Protein AF-A0A7X2TU05-F1 (afdb_monomer)

Nearest PDB structures (foldseek):
  5wzn-assembly1_A  TM=7.732E-01  e=4.963E+00  Bifidobacterium bifidum
  4d4q-assembly1_A  TM=4.468E-01  e=2.073E+00  Saccharomyces cerevisiae
  4d4o-assembly1_A-2  TM=4.458E-01  e=2.499E+00  Saccharomyces cerevisiae
  4l1m-assembly3_C  TM=3.932E-01  e=2.499E+00  Homo sapiens
  4l1m-assembly1_A  TM=3.932E-01  e=2.499E+00  Homo sapiens

Radius of gyration: 13.22 Å; Cα contacts (8 Å, |Δi|>4): 93; chains: 1; bounding box: 32×32×28 Å

Mean predicted aligned error: 8.6 Å

pLDDT: mean 74.98, std 16.65, range [39.72, 92.12]

Secondary structure (DSSP, 8-state):
-EE--PPP---S-SGGGGGTT-EEEEETTTEEEEEEGGGTEEEEE--TTTTT-TT----HHHHHHHHHHHHHTT-

Foldseek 3Di:
DKDWDADPPDDDDDPCVQQVVKTWIADPQAWIWIDGVSVNDIDTDDDPPCPPDVNRHDDPVNVVVVVVVVVVVVD

Sequence (75 aa):
MWWVWDAPIGTTSGNWTAFTGSYTAVGTDGQYITVIPGFDLVVAHKNANIDRVPNRSVGMLAYQTILQMLIGSRR

Structure (mmCIF, N/CA/C/O backbone):
data_AF-A0A7X2TU05-F1
#
_entry.id   AF-A0A7X2TU05-F1
#
loop_
_atom_site.group_PDB
_atom_site.id
_atom_site.type_symbol
_atom_site.label_atom_id
_atom_site.label_alt_id
_atom_site.label_comp_id
_atom_site.label_asym_id
_atom_site.label_entity_id
_atom_site.label_seq_id
_atom_site.pdbx_PDB_ins_code
_atom_site.Cartn_x
_atom_site.Cartn_y
_atom_site.Cartn_z
_atom_site.occupancy
_atom_site.B_iso_or_equiv
_atom_site.auth_seq_id
_atom_site.auth_comp_id
_atom_site.auth_asym_id
_atom_site.auth_atom_id
_atom_site.pdbx_PDB_model_num
ATOM 1 N N . MET A 1 1 ? 11.860 -10.759 -1.006 1.00 49.00 1 MET A N 1
ATOM 2 C CA . MET A 1 1 ? 11.590 -10.662 0.451 1.00 49.00 1 MET A CA 1
ATOM 3 C C . MET A 1 1 ? 10.427 -9.705 0.671 1.00 49.00 1 MET A C 1
ATOM 5 O O . MET A 1 1 ? 10.209 -8.856 -0.185 1.00 49.00 1 MET A O 1
ATOM 9 N N . TRP A 1 2 ? 9.690 -9.850 1.772 1.00 52.06 2 TRP A N 1
ATOM 10 C CA . TRP A 1 2 ? 8.646 -8.909 2.192 1.00 52.06 2 TRP A CA 1
ATOM 11 C C . TRP A 1 2 ? 9.101 -8.242 3.485 1.00 52.06 2 TRP A C 1
ATOM 13 O O . TRP A 1 2 ? 9.457 -8.944 4.429 1.00 52.06 2 TRP A O 1
ATOM 23 N N . TRP A 1 3 ? 9.104 -6.914 3.522 1.00 55.12 3 TRP A N 1
ATOM 24 C CA . TRP A 1 3 ? 9.390 -6.143 4.730 1.00 55.12 3 TRP A CA 1
ATOM 25 C C . TRP A 1 3 ? 8.136 -5.377 5.137 1.00 55.12 3 TRP A C 1
ATOM 27 O O . TRP A 1 3 ? 7.543 -4.653 4.334 1.00 55.12 3 TRP A O 1
ATOM 37 N N . VAL A 1 4 ? 7.728 -5.565 6.390 1.00 53.22 4 VAL A N 1
ATOM 38 C CA . VAL A 1 4 ? 6.622 -4.832 7.006 1.00 53.22 4 VAL A CA 1
ATOM 39 C C . VAL A 1 4 ? 7.176 -3.518 7.539 1.00 53.22 4 VAL A C 1
ATOM 41 O O . VAL A 1 4 ? 8.118 -3.519 8.326 1.00 53.22 4 VAL A O 1
ATOM 44 N N . TRP A 1 5 ? 6.601 -2.412 7.078 1.00 53.59 5 TRP A N 1
ATOM 45 C CA . TRP A 1 5 ? 6.846 -1.076 7.605 1.00 53.59 5 TRP A CA 1
ATOM 46 C C . TRP A 1 5 ? 5.525 -0.515 8.130 1.00 53.59 5 TRP A C 1
ATOM 48 O O . TRP A 1 5 ? 4.508 -0.578 7.436 1.00 53.59 5 TRP A O 1
ATOM 58 N N . ASP A 1 6 ? 5.552 0.061 9.331 1.00 53.84 6 ASP A N 1
ATOM 59 C CA . ASP A 1 6 ? 4.503 0.975 9.777 1.00 53.84 6 ASP A CA 1
ATOM 60 C C . ASP A 1 6 ? 4.651 2.305 9.032 1.00 53.84 6 ASP A C 1
ATOM 62 O O . ASP A 1 6 ? 5.762 2.798 8.808 1.00 53.84 6 ASP A O 1
ATOM 66 N N . ALA A 1 7 ? 3.528 2.880 8.604 1.00 46.81 7 ALA A N 1
ATOM 67 C CA . ALA A 1 7 ? 3.539 4.164 7.918 1.00 46.81 7 ALA A CA 1
ATOM 68 C C . ALA A 1 7 ? 4.037 5.271 8.874 1.00 46.81 7 ALA A C 1
ATOM 70 O O . ALA A 1 7 ? 3.628 5.290 10.039 1.00 46.81 7 ALA A O 1
ATOM 71 N N . PRO A 1 8 ? 4.864 6.233 8.414 1.00 44.81 8 PRO A N 1
ATOM 72 C CA . PRO A 1 8 ? 5.135 7.432 9.196 1.00 44.81 8 PRO A CA 1
ATOM 73 C C . PRO A 1 8 ? 3.809 8.133 9.493 1.00 44.81 8 PRO A C 1
ATOM 75 O O . PRO A 1 8 ? 2.940 8.190 8.619 1.00 44.81 8 PRO A O 1
ATOM 78 N N . ILE A 1 9 ? 3.667 8.693 10.698 1.00 45.12 9 ILE A N 1
ATOM 79 C CA . ILE A 1 9 ? 2.547 9.572 11.060 1.00 45.12 9 ILE A CA 1
ATOM 80 C C . ILE A 1 9 ? 2.593 10.790 10.123 1.00 45.12 9 ILE A C 1
ATOM 82 O O . ILE A 1 9 ? 3.281 11.777 10.372 1.00 45.12 9 ILE A O 1
ATOM 86 N N . GLY A 1 10 ? 1.908 10.679 8.986 1.00 39.94 10 GLY A N 1
ATOM 87 C CA . GLY A 1 10 ? 1.712 11.748 8.022 1.00 39.94 10 GLY A CA 1
ATOM 88 C C . GLY A 1 10 ? 0.678 12.715 8.570 1.00 39.94 10 GLY A C 1
ATOM 89 O O . GLY A 1 10 ? -0.477 12.353 8.786 1.00 39.94 10 GLY A O 1
ATOM 90 N N . THR A 1 11 ? 1.122 13.939 8.826 1.00 39.72 11 THR A N 1
ATOM 91 C CA . THR A 1 11 ? 0.326 15.043 9.349 1.00 39.72 11 THR A CA 1
ATOM 92 C C . THR A 1 11 ? -0.942 15.278 8.533 1.00 39.72 11 THR A C 1
ATOM 94 O O . THR A 1 11 ? -0.918 15.408 7.310 1.00 39.72 11 THR A O 1
ATOM 97 N N . THR A 1 12 ? -2.038 15.386 9.273 1.00 45.22 12 THR A N 1
ATOM 98 C CA . THR A 1 12 ? -3.365 15.888 8.918 1.00 45.22 12 THR A CA 1
ATOM 99 C C . THR A 1 12 ? -3.353 17.042 7.905 1.00 45.22 12 THR A C 1
ATOM 101 O O . THR A 1 12 ? -3.075 18.176 8.288 1.00 45.22 12 THR A O 1
ATOM 104 N N . SER A 1 13 ? -3.700 16.780 6.639 1.00 44.09 13 SER A N 1
ATOM 105 C CA . SER A 1 13 ? -4.285 17.762 5.702 1.00 44.09 13 SER A CA 1
ATOM 106 C C . SER A 1 13 ? -4.606 17.101 4.348 1.00 44.09 13 SER A C 1
ATOM 108 O O . SER A 1 13 ? -3.708 16.667 3.629 1.00 44.09 13 SER A O 1
ATOM 110 N N . GLY A 1 14 ? -5.894 17.006 4.002 1.00 46.50 14 GLY A N 1
ATOM 111 C CA . GLY A 1 14 ? -6.424 16.378 2.777 1.00 46.50 14 GLY A CA 1
ATOM 112 C C . GLY A 1 14 ? -7.192 15.079 3.055 1.00 46.50 14 GLY A C 1
ATOM 113 O O . GLY A 1 14 ? -7.091 14.549 4.155 1.00 46.50 14 GLY A O 1
ATOM 114 N N . ASN A 1 15 ? -7.942 14.561 2.067 1.00 46.69 15 ASN A N 1
ATOM 115 C CA . ASN A 1 15 ? -8.800 13.344 2.086 1.00 46.69 15 ASN A CA 1
ATOM 116 C C . ASN A 1 15 ? -8.129 12.021 2.562 1.00 46.69 15 ASN A C 1
ATOM 118 O O . ASN A 1 15 ? -8.672 10.932 2.395 1.00 46.69 15 ASN A O 1
ATOM 122 N N . TRP A 1 16 ? -6.952 12.102 3.172 1.00 53.12 16 TRP A N 1
ATOM 123 C CA . TRP A 1 16 ? -6.171 11.052 3.813 1.00 53.12 16 TRP A CA 1
ATOM 124 C C . TRP A 1 16 ? -6.801 10.473 5.087 1.00 53.12 16 TRP A C 1
ATOM 126 O O . TRP A 1 16 ? -6.305 9.466 5.582 1.00 53.12 16 TRP A O 1
ATOM 136 N N . THR A 1 17 ? -7.908 11.032 5.591 1.00 59.84 17 THR A N 1
ATOM 137 C CA . THR A 1 17 ? -8.714 10.404 6.659 1.00 59.84 17 THR A CA 1
ATOM 138 C C . THR A 1 17 ? -9.177 8.994 6.281 1.00 59.84 17 THR A C 1
ATOM 140 O O . THR A 1 17 ? -9.279 8.125 7.139 1.00 59.84 17 THR A O 1
ATOM 143 N N . ALA A 1 18 ? -9.374 8.735 4.984 1.00 67.44 18 ALA A N 1
ATOM 144 C CA . ALA A 1 18 ? -9.667 7.413 4.429 1.00 67.44 18 ALA A CA 1
ATOM 145 C C . ALA A 1 18 ? -8.573 6.362 4.714 1.00 67.44 18 ALA A C 1
ATOM 147 O O . ALA A 1 18 ? -8.856 5.168 4.770 1.00 67.44 18 ALA A O 1
ATOM 148 N N . PHE A 1 19 ? -7.325 6.793 4.900 1.00 75.38 19 PHE A N 1
ATOM 149 C CA . PHE A 1 19 ? -6.183 5.909 5.126 1.00 75.38 19 PHE A CA 1
ATOM 150 C C . PHE A 1 19 ? -5.671 5.962 6.572 1.00 75.38 19 PHE A C 1
ATOM 152 O O . PHE A 1 19 ? -4.602 5.428 6.868 1.00 75.38 19 PHE A O 1
ATOM 159 N N . THR A 1 20 ? -6.413 6.571 7.503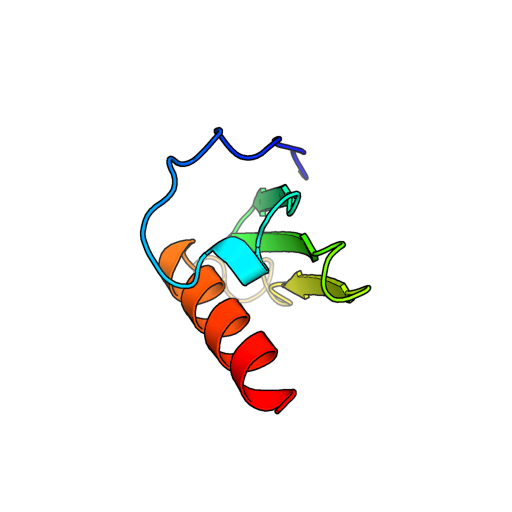 1.00 80.31 20 THR A N 1
ATOM 160 C CA . THR A 1 20 ? -6.035 6.585 8.923 1.00 80.31 20 THR A CA 1
ATOM 161 C C . THR A 1 20 ? -5.891 5.157 9.458 1.00 80.31 20 THR A C 1
ATOM 163 O O . THR A 1 20 ? -6.763 4.313 9.261 1.00 80.31 20 THR A O 1
ATOM 166 N N . GLY A 1 21 ? -4.756 4.873 10.107 1.00 82.62 21 GLY A N 1
ATOM 167 C CA . GLY A 1 21 ? -4.428 3.538 10.623 1.00 82.62 21 GLY A CA 1
ATOM 168 C C . GLY A 1 21 ? -4.056 2.508 9.550 1.00 82.62 21 GLY A C 1
ATOM 169 O O . GLY A 1 21 ? -3.909 1.332 9.869 1.00 82.62 21 GLY A O 1
ATOM 170 N N . SER A 1 22 ? -3.914 2.920 8.286 1.00 85.44 22 SER A N 1
ATOM 171 C CA . SER A 1 22 ? -3.498 2.018 7.210 1.00 85.44 22 SER A CA 1
ATOM 172 C C . SER A 1 22 ? -1.989 1.810 7.216 1.00 85.44 22 SER A C 1
ATOM 174 O O . SER A 1 22 ? -1.223 2.753 7.414 1.00 85.44 22 SER A O 1
ATOM 176 N N . TYR A 1 23 ? -1.555 0.589 6.924 1.00 85.81 23 TYR A N 1
ATOM 177 C CA . TYR A 1 23 ? -0.141 0.230 6.825 1.00 85.81 23 TYR A CA 1
ATOM 178 C C . TYR A 1 23 ? 0.126 -0.518 5.524 1.00 85.81 23 TYR A C 1
ATOM 180 O O . TYR A 1 23 ? -0.751 -1.203 4.996 1.00 85.81 23 TYR A O 1
ATOM 188 N N . THR A 1 24 ? 1.328 -0.342 4.973 1.00 86.50 24 THR A N 1
ATOM 189 C CA . THR A 1 24 ? 1.734 -0.945 3.698 1.00 86.50 24 THR A CA 1
ATOM 190 C C . THR A 1 24 ? 3.091 -1.609 3.840 1.00 86.50 24 THR A C 1
ATOM 192 O O . THR A 1 24 ? 4.082 -0.942 4.119 1.00 86.50 24 THR A O 1
ATOM 195 N N . ALA A 1 25 ? 3.148 -2.908 3.570 1.00 86.94 25 ALA A N 1
ATOM 196 C CA . ALA A 1 25 ? 4.404 -3.611 3.375 1.00 86.94 25 ALA A CA 1
ATOM 197 C C . ALA A 1 25 ? 4.777 -3.602 1.888 1.00 86.94 25 ALA A C 1
ATOM 199 O O . ALA A 1 25 ? 3.922 -3.748 1.009 1.00 86.94 25 ALA A O 1
ATOM 200 N N . VAL A 1 26 ? 6.068 -3.429 1.621 1.00 86.25 26 VAL A N 1
ATOM 201 C CA . VAL A 1 26 ? 6.633 -3.389 0.268 1.00 86.25 26 VAL A CA 1
ATOM 202 C C . VAL A 1 26 ? 7.463 -4.654 0.062 1.00 86.25 26 VAL A C 1
ATOM 204 O O . VAL A 1 26 ? 8.091 -5.164 0.986 1.00 86.25 26 VAL A O 1
ATOM 207 N N . GLY A 1 27 ? 7.451 -5.193 -1.146 1.00 80.81 27 GLY A N 1
ATOM 208 C CA . GLY A 1 27 ? 8.285 -6.311 -1.557 1.00 80.81 27 GLY A CA 1
ATOM 209 C C . GLY A 1 27 ? 9.137 -5.951 -2.768 1.00 80.81 27 GLY A C 1
ATOM 210 O O . GLY A 1 27 ? 8.991 -4.890 -3.375 1.00 80.81 27 GLY A O 1
ATOM 211 N N . THR A 1 28 ? 10.034 -6.864 -3.127 1.00 81.00 28 THR A N 1
ATOM 212 C CA . THR A 1 28 ? 10.895 -6.750 -4.314 1.00 81.00 28 THR A CA 1
ATOM 213 C C . THR A 1 28 ? 10.066 -6.513 -5.589 1.00 81.00 28 THR A C 1
ATOM 215 O O . THR A 1 28 ? 8.972 -7.061 -5.725 1.00 81.00 28 THR A O 1
ATOM 218 N N . ASP A 1 29 ? 10.572 -5.685 -6.505 1.00 80.94 29 ASP A N 1
ATOM 219 C CA . ASP A 1 29 ? 9.966 -5.356 -7.811 1.00 80.94 29 ASP A CA 1
ATOM 220 C C . ASP A 1 29 ? 8.539 -4.785 -7.762 1.00 80.94 29 ASP A C 1
ATOM 222 O O . ASP A 1 29 ? 7.660 -5.141 -8.557 1.00 80.94 29 ASP A O 1
ATOM 226 N N . GLY A 1 30 ? 8.310 -3.872 -6.811 1.00 82.44 30 GLY A N 1
ATOM 227 C CA . GLY A 1 30 ? 7.071 -3.093 -6.737 1.00 82.44 30 GLY A CA 1
ATOM 228 C C . GLY A 1 30 ? 5.869 -3.926 -6.300 1.00 82.44 30 GLY A C 1
ATOM 229 O O . GLY A 1 30 ? 4.761 -3.737 -6.796 1.00 82.44 30 GLY A O 1
ATOM 230 N N . GLN A 1 31 ? 6.095 -4.890 -5.408 1.00 87.69 31 GLN A N 1
ATOM 231 C CA . GLN A 1 31 ? 5.027 -5.630 -4.743 1.00 87.69 31 GLN A CA 1
ATOM 232 C C . GLN A 1 31 ? 4.563 -4.865 -3.508 1.00 87.69 31 GLN A C 1
ATOM 234 O O . GLN A 1 31 ? 5.386 -4.324 -2.772 1.00 87.69 31 GLN A O 1
ATOM 239 N N . TYR A 1 32 ? 3.258 -4.856 -3.259 1.00 88.88 32 TYR A N 1
ATOM 240 C CA . TYR A 1 32 ? 2.683 -4.153 -2.117 1.00 88.88 32 TYR A CA 1
ATOM 241 C C . TYR A 1 32 ? 1.599 -4.991 -1.457 1.00 88.88 32 TYR A C 1
ATOM 243 O O . TYR A 1 32 ? 0.860 -5.711 -2.127 1.00 88.88 32 TYR A O 1
ATOM 251 N N . ILE A 1 33 ? 1.477 -4.869 -0.143 1.00 91.06 33 ILE A N 1
ATOM 252 C CA . ILE A 1 33 ? 0.283 -5.285 0.585 1.00 91.06 33 ILE A CA 1
ATOM 253 C C . ILE A 1 33 ? -0.102 -4.165 1.542 1.00 91.06 33 ILE A C 1
ATOM 255 O O . ILE A 1 33 ? 0.719 -3.735 2.348 1.00 91.06 33 ILE A O 1
ATOM 259 N N . THR A 1 34 ? -1.331 -3.673 1.425 1.00 90.69 34 THR A N 1
ATOM 260 C CA . THR A 1 34 ? -1.864 -2.592 2.256 1.00 90.69 34 THR A CA 1
ATOM 261 C C . THR A 1 34 ? -3.081 -3.075 3.014 1.00 90.69 34 THR A C 1
ATOM 263 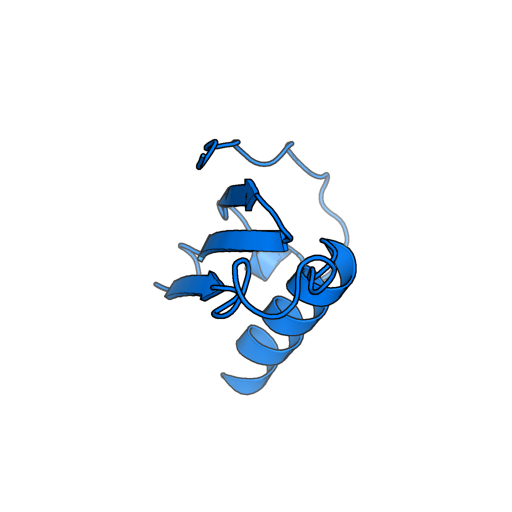O O . THR A 1 34 ? -3.997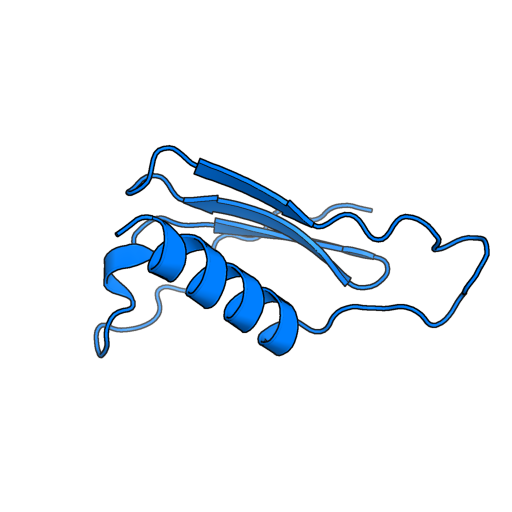 -3.646 2.425 1.00 90.69 34 THR A O 1
ATOM 266 N N . VAL A 1 35 ? -3.110 -2.800 4.311 1.00 90.75 35 VAL A N 1
ATOM 267 C CA . VAL A 1 35 ? -4.284 -3.002 5.160 1.00 90.75 35 VAL A CA 1
ATOM 268 C C . VAL A 1 35 ? -4.901 -1.645 5.446 1.00 90.75 35 VAL A C 1
ATOM 270 O O . VAL A 1 35 ? -4.188 -0.705 5.792 1.00 90.75 35 VAL A O 1
ATOM 273 N N . ILE A 1 36 ? -6.218 -1.548 5.278 1.00 90.31 36 ILE A N 1
ATOM 274 C CA . ILE A 1 36 ? -6.992 -0.314 5.411 1.00 90.31 36 ILE A CA 1
ATOM 275 C C . ILE A 1 36 ? -8.147 -0.578 6.390 1.00 90.31 36 ILE A C 1
ATOM 277 O O . ILE A 1 36 ? -9.239 -0.963 5.959 1.00 90.31 36 ILE A O 1
ATOM 281 N N . PRO A 1 37 ? -7.929 -0.397 7.709 1.00 88.38 37 PRO A N 1
ATOM 282 C CA . PRO A 1 37 ? -8.922 -0.744 8.729 1.00 88.38 37 PRO A CA 1
ATOM 283 C C . PRO A 1 37 ? -10.238 0.021 8.587 1.00 88.38 37 PRO A C 1
ATOM 285 O O . PRO A 1 37 ? -11.300 -0.565 8.732 1.00 88.38 37 PRO A O 1
ATOM 288 N N . GLY A 1 38 ? -10.188 1.307 8.215 1.00 85.31 38 GLY A N 1
ATOM 289 C CA . GLY A 1 38 ? -11.392 2.132 8.031 1.00 85.31 38 GLY A CA 1
ATOM 290 C C . GLY A 1 38 ? -12.332 1.664 6.910 1.00 85.31 38 GLY A C 1
ATOM 291 O O . GLY A 1 38 ? -13.413 2.220 6.747 1.00 85.31 38 GLY A O 1
ATOM 292 N N . PHE A 1 39 ? -11.919 0.663 6.132 1.00 86.38 39 PHE A N 1
ATOM 293 C CA . PHE A 1 39 ? -12.642 0.127 4.986 1.00 86.38 39 PHE A CA 1
ATOM 294 C C . PHE A 1 39 ? -12.797 -1.401 5.022 1.00 86.38 39 PHE A C 1
ATOM 296 O O . PHE A 1 39 ? -13.234 -1.965 4.009 1.00 86.38 39 PHE A O 1
ATOM 303 N N . ASP A 1 40 ? -12.396 -2.054 6.123 1.00 90.50 40 ASP A N 1
ATOM 304 C CA . ASP A 1 40 ? -12.323 -3.516 6.274 1.00 90.50 40 ASP A CA 1
ATOM 305 C C . ASP A 1 40 ? -11.699 -4.200 5.046 1.00 90.50 40 ASP A C 1
ATOM 307 O O . ASP A 1 40 ? -12.229 -5.160 4.483 1.00 90.50 40 ASP A O 1
ATOM 311 N N . LEU A 1 41 ? -10.585 -3.637 4.562 1.00 89.06 41 LEU A N 1
ATOM 312 C CA . LEU A 1 41 ? -9.996 -4.003 3.278 1.00 89.06 41 LEU A CA 1
ATOM 313 C C . LEU A 1 41 ? -8.510 -4.333 3.404 1.00 89.06 41 LEU A C 1
ATOM 315 O O . LEU A 1 41 ? -7.733 -3.595 4.011 1.00 89.06 41 LEU A O 1
ATOM 319 N N . VAL A 1 42 ? -8.110 -5.413 2.735 1.00 91.88 42 VAL A N 1
ATOM 320 C CA . VAL A 1 42 ? -6.711 -5.749 2.472 1.00 91.88 42 VAL A CA 1
ATOM 321 C C . VAL A 1 42 ? -6.501 -5.782 0.964 1.00 91.88 42 VAL A C 1
ATOM 323 O O . VAL A 1 42 ? -7.221 -6.471 0.243 1.00 91.88 42 VAL A O 1
ATOM 326 N N . VAL A 1 43 ? -5.509 -5.038 0.485 1.00 90.81 43 VAL A N 1
ATOM 327 C CA . VAL A 1 43 ? -5.148 -4.956 -0.931 1.00 90.81 43 VAL A CA 1
ATOM 328 C C . VAL A 1 43 ? -3.775 -5.575 -1.119 1.00 90.81 43 VAL A C 1
ATOM 330 O O . VAL A 1 43 ? -2.796 -5.080 -0.571 1.00 90.81 43 VAL A O 1
ATOM 333 N N . ALA A 1 44 ? -3.693 -6.638 -1.916 1.00 92.12 44 ALA A N 1
ATOM 334 C CA . ALA A 1 44 ? -2.429 -7.241 -2.320 1.00 92.12 44 ALA A CA 1
ATOM 335 C C . ALA A 1 44 ? -2.142 -6.912 -3.790 1.00 92.12 44 ALA A C 1
ATOM 337 O O . ALA A 1 44 ? -2.828 -7.386 -4.695 1.00 92.12 44 ALA A O 1
ATOM 338 N N . HIS A 1 45 ? -1.105 -6.113 -4.035 1.00 89.19 45 HIS A N 1
ATOM 339 C CA . HIS A 1 45 ? -0.580 -5.857 -5.368 1.00 89.19 45 HIS A CA 1
ATOM 340 C C . HIS A 1 45 ? 0.601 -6.783 -5.648 1.00 89.19 45 HIS A C 1
ATOM 342 O O . HIS A 1 45 ? 1.730 -6.563 -5.198 1.00 89.19 45 HIS A O 1
ATOM 348 N N . LYS A 1 46 ? 0.323 -7.837 -6.416 1.00 85.56 46 LYS A N 1
ATOM 349 C CA . LYS A 1 46 ? 1.324 -8.803 -6.856 1.00 85.56 46 LYS A CA 1
ATOM 350 C C . LYS A 1 46 ? 1.721 -8.522 -8.297 1.00 85.56 46 LYS A C 1
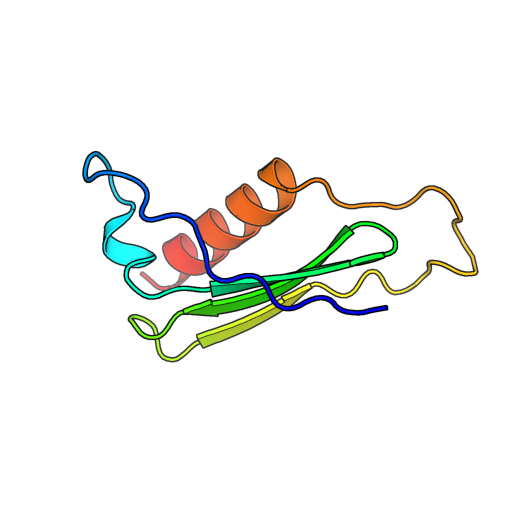ATOM 352 O O . LYS A 1 46 ? 0.899 -8.568 -9.209 1.00 85.56 46 LYS A O 1
ATOM 357 N N . ASN A 1 47 ? 3.013 -8.336 -8.508 1.00 79.19 47 ASN A N 1
ATOM 358 C CA . ASN A 1 47 ? 3.587 -8.358 -9.838 1.00 79.19 47 ASN A CA 1
ATOM 359 C C . ASN A 1 47 ? 3.853 -9.818 -10.246 1.00 79.19 47 ASN A C 1
ATOM 361 O O . ASN A 1 47 ? 4.686 -10.501 -9.650 1.00 79.19 47 ASN A O 1
ATOM 365 N N . ALA A 1 48 ? 3.079 -10.325 -11.208 1.00 64.50 48 ALA A N 1
ATOM 366 C CA . ALA A 1 48 ? 2.980 -11.754 -11.521 1.00 64.50 48 ALA A CA 1
ATOM 367 C C . ALA A 1 48 ? 4.118 -12.311 -12.401 1.00 64.50 48 ALA A C 1
ATOM 369 O O . ALA A 1 48 ? 4.032 -13.455 -12.830 1.00 64.50 48 ALA A O 1
ATOM 370 N N . ASN A 1 49 ? 5.154 -11.526 -12.719 1.00 64.00 49 ASN A N 1
ATOM 371 C CA . ASN A 1 49 ? 6.147 -11.932 -13.721 1.00 64.00 49 ASN A CA 1
ATOM 372 C C . ASN A 1 49 ? 7.553 -11.360 -1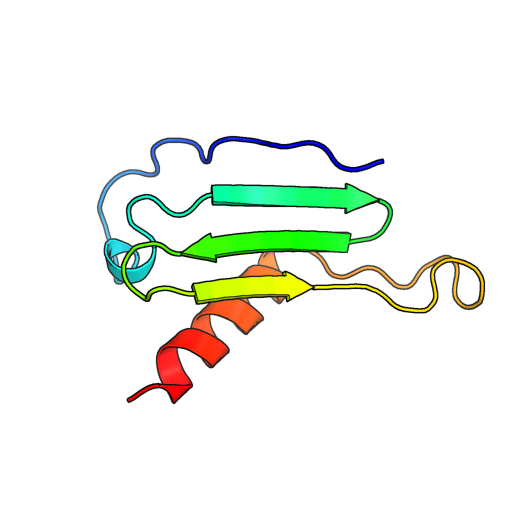3.489 1.00 64.00 49 ASN A C 1
ATOM 374 O O . ASN A 1 49 ? 8.219 -10.968 -14.446 1.00 64.00 49 ASN A O 1
ATOM 378 N N . ILE A 1 50 ? 8.019 -11.350 -12.238 1.00 60.03 50 ILE A N 1
ATOM 379 C CA . ILE A 1 50 ? 9.428 -11.052 -11.917 1.00 60.03 50 ILE A CA 1
ATOM 380 C C . ILE A 1 50 ? 10.383 -11.889 -12.779 1.00 60.03 50 ILE A C 1
ATOM 382 O O . ILE A 1 50 ? 11.324 -11.355 -13.353 1.00 60.03 50 ILE A O 1
ATOM 386 N N . ASP A 1 51 ? 10.069 -13.174 -12.965 1.00 62.19 51 ASP A N 1
ATOM 387 C CA . ASP A 1 51 ? 10.960 -14.104 -13.665 1.00 62.19 51 ASP A CA 1
ATOM 388 C C . ASP A 1 51 ? 10.900 -13.988 -15.199 1.00 62.19 51 ASP A C 1
ATOM 390 O O . ASP A 1 51 ? 11.827 -14.405 -15.887 1.00 62.19 51 ASP A O 1
ATOM 394 N N . ARG A 1 52 ? 9.812 -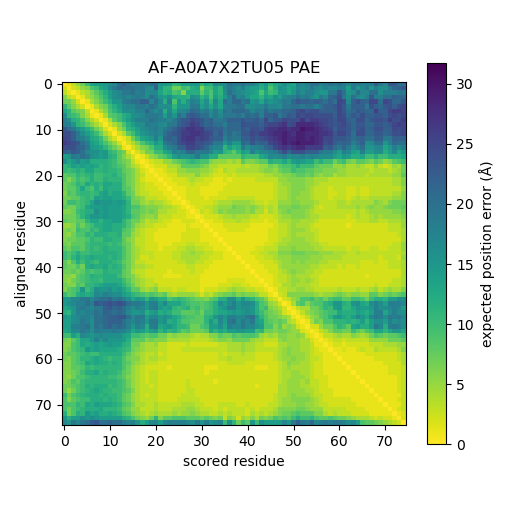13.436 -15.766 1.00 65.75 52 ARG A N 1
ATOM 395 C CA . ARG A 1 52 ? 9.634 -13.313 -17.231 1.00 65.75 52 ARG A CA 1
ATOM 396 C C . ARG A 1 52 ? 9.893 -11.910 -17.768 1.00 65.75 52 ARG A C 1
ATOM 398 O O . ARG A 1 52 ? 10.185 -11.768 -18.952 1.00 65.75 52 ARG A O 1
ATOM 405 N N . VAL A 1 53 ? 9.736 -10.875 -16.943 1.00 68.50 53 VAL A N 1
ATOM 406 C CA . VAL A 1 53 ? 9.918 -9.474 -17.343 1.00 68.50 53 VAL A CA 1
ATOM 407 C C . VAL A 1 53 ? 10.718 -8.757 -16.248 1.00 68.50 53 VAL A C 1
ATOM 409 O O . VAL A 1 53 ? 10.122 -8.075 -15.411 1.00 68.50 53 VAL A O 1
ATOM 412 N N . PRO A 1 54 ? 12.059 -8.879 -16.255 1.00 60.53 54 PRO A N 1
ATOM 413 C CA . PRO A 1 54 ? 12.925 -8.510 -15.126 1.00 60.53 54 PRO A CA 1
ATOM 414 C C . PRO A 1 54 ? 12.960 -7.012 -14.768 1.00 60.53 54 PRO A C 1
ATOM 416 O O . PRO A 1 54 ? 13.612 -6.635 -13.807 1.00 60.53 54 PRO A O 1
ATOM 419 N N . ASN A 1 55 ? 12.233 -6.154 -15.492 1.00 69.69 55 ASN A N 1
ATOM 420 C CA . ASN A 1 55 ? 12.149 -4.711 -15.228 1.00 69.69 55 ASN A CA 1
ATOM 421 C C . ASN A 1 55 ? 10.715 -4.213 -15.003 1.00 69.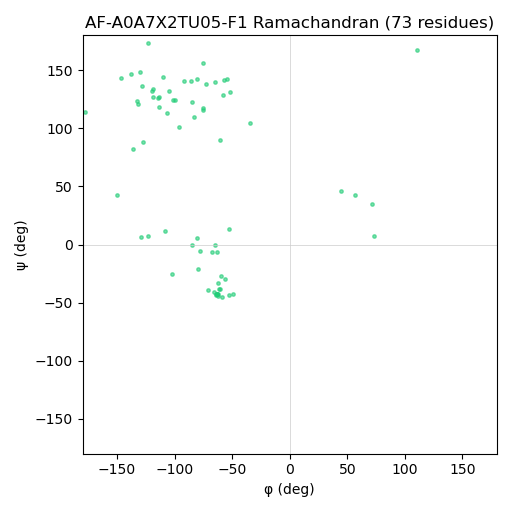69 55 ASN A C 1
ATOM 423 O O . ASN A 1 55 ? 10.474 -3.006 -14.949 1.00 69.69 55 ASN A O 1
ATOM 427 N N . ARG A 1 56 ? 9.728 -5.113 -14.916 1.00 75.19 56 ARG A N 1
ATOM 428 C CA . ARG A 1 56 ? 8.367 -4.701 -14.578 1.00 75.19 56 ARG A CA 1
ATOM 429 C C . ARG A 1 56 ? 8.344 -4.406 -13.087 1.00 75.19 56 ARG A C 1
ATOM 431 O O . ARG A 1 56 ? 8.566 -5.308 -12.296 1.00 75.19 56 ARG A O 1
ATOM 438 N N . SER A 1 57 ? 8.054 -3.170 -12.714 1.00 82.25 57 SER A N 1
ATOM 439 C CA . SER A 1 57 ? 7.883 -2.755 -11.324 1.00 82.25 57 SER A CA 1
ATOM 440 C C . SER A 1 57 ? 6.831 -1.656 -11.272 1.00 82.25 57 SER A C 1
ATOM 442 O O . SER A 1 57 ? 6.739 -0.834 -12.187 1.00 82.25 57 SER A O 1
ATOM 444 N N . VAL A 1 58 ? 6.009 -1.657 -10.229 1.00 86.12 58 VAL A N 1
ATOM 445 C CA . VAL A 1 58 ? 5.069 -0.569 -9.957 1.00 86.12 58 VAL A CA 1
ATOM 446 C C . VAL A 1 58 ? 5.692 0.321 -8.897 1.00 86.12 58 VAL A C 1
ATOM 448 O O . VAL A 1 58 ? 6.082 -0.156 -7.840 1.00 86.12 58 VAL A O 1
ATOM 451 N N . GLY A 1 59 ? 5.816 1.615 -9.191 1.00 86.50 59 GLY A N 1
ATOM 452 C CA . GLY A 1 59 ? 6.314 2.591 -8.226 1.00 86.50 59 GLY A CA 1
ATOM 453 C C . GLY A 1 59 ? 5.267 2.949 -7.167 1.00 86.50 59 GLY A C 1
ATOM 454 O O . GLY A 1 59 ? 4.063 2.884 -7.420 1.00 86.50 59 GLY A O 1
ATOM 455 N N . MET A 1 60 ? 5.730 3.420 -6.006 1.00 83.44 60 MET A N 1
ATOM 456 C CA . MET A 1 60 ? 4.884 3.765 -4.851 1.00 83.44 60 MET A CA 1
ATOM 457 C C . MET A 1 60 ? 3.743 4.732 -5.212 1.00 83.44 60 MET A C 1
ATOM 459 O O . MET A 1 60 ? 2.605 4.519 -4.806 1.00 83.44 60 MET A O 1
ATOM 463 N N . LEU A 1 61 ? 4.022 5.771 -6.009 1.00 87.12 61 LEU A N 1
ATOM 464 C CA . LEU A 1 61 ? 3.014 6.760 -6.422 1.00 87.12 61 LEU A CA 1
ATOM 465 C C . LEU A 1 61 ? 1.930 6.154 -7.323 1.00 87.12 61 LEU A C 1
ATOM 467 O O . LEU A 1 61 ? 0.744 6.447 -7.162 1.00 87.12 61 LEU A O 1
ATOM 471 N N . ALA A 1 62 ? 2.323 5.278 -8.251 1.00 89.44 62 ALA A N 1
ATOM 472 C CA . ALA A 1 62 ? 1.377 4.569 -9.105 1.00 89.44 62 ALA A CA 1
ATOM 473 C C . ALA A 1 62 ? 0.487 3.644 -8.263 1.00 89.44 62 ALA A C 1
ATOM 475 O O . ALA A 1 62 ? -0.730 3.632 -8.433 1.00 89.44 62 ALA A O 1
ATOM 476 N N . TYR A 1 63 ? 1.076 2.939 -7.294 1.00 89.50 63 TYR A N 1
ATOM 477 C CA . TYR A 1 63 ? 0.329 2.116 -6.351 1.00 89.50 63 TYR A CA 1
ATOM 478 C C . TYR A 1 63 ? -0.648 2.932 -5.484 1.00 89.50 63 TYR A C 1
ATOM 480 O O . TYR A 1 63 ? -1.814 2.565 -5.364 1.00 89.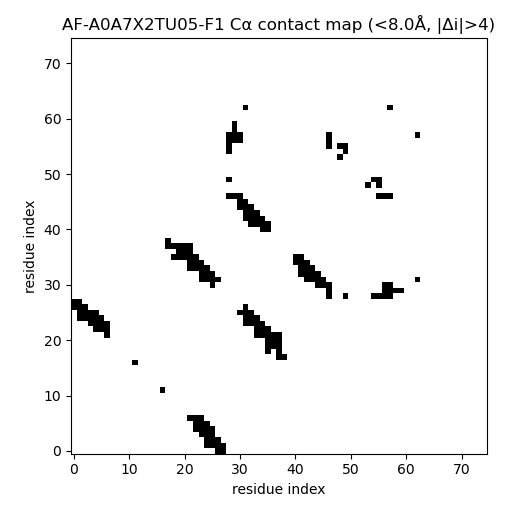50 63 TYR A O 1
ATOM 488 N N . GLN A 1 64 ? -0.232 4.081 -4.948 1.00 88.94 64 GLN A N 1
ATOM 489 C CA . GLN A 1 64 ? -1.124 4.980 -4.202 1.00 88.94 64 GLN A CA 1
ATOM 490 C C . GLN A 1 64 ? -2.279 5.503 -5.061 1.00 88.94 64 GLN A C 1
ATOM 492 O O . GLN A 1 64 ? -3.409 5.582 -4.586 1.00 88.94 64 GLN A O 1
ATOM 497 N N . THR A 1 65 ? -2.022 5.805 -6.335 1.00 90.94 65 THR A N 1
ATOM 498 C CA . THR A 1 65 ? -3.072 6.210 -7.284 1.00 90.94 65 THR A CA 1
ATOM 499 C C . THR A 1 65 ? -4.082 5.078 -7.483 1.00 90.94 65 THR A C 1
ATOM 501 O O . THR A 1 65 ? -5.287 5.313 -7.443 1.00 90.94 65 THR A O 1
ATOM 504 N N . ILE A 1 66 ? -3.611 3.832 -7.619 1.00 90.44 66 ILE A N 1
ATOM 505 C CA . ILE A 1 66 ? -4.477 2.644 -7.676 1.00 90.44 66 ILE A CA 1
ATOM 506 C C . ILE A 1 66 ? -5.334 2.533 -6.410 1.00 90.44 66 ILE A C 1
ATOM 508 O O . ILE A 1 66 ? -6.540 2.316 -6.518 1.00 90.44 66 ILE A O 1
ATOM 512 N N . LEU A 1 67 ? -4.752 2.727 -5.222 1.00 89.88 67 LEU A N 1
ATOM 513 C CA . LEU A 1 67 ? -5.504 2.704 -3.964 1.00 89.88 67 LEU A CA 1
ATOM 514 C C . LEU A 1 67 ? -6.564 3.808 -3.905 1.00 89.88 67 LEU A C 1
ATOM 516 O O . LEU A 1 67 ? -7.693 3.546 -3.505 1.00 89.88 67 LEU A O 1
ATOM 520 N N . GLN A 1 68 ? -6.240 5.027 -4.336 1.00 89.44 68 GLN A N 1
ATOM 521 C CA . GLN A 1 68 ? -7.206 6.126 -4.377 1.00 89.44 68 GLN A CA 1
ATOM 522 C C . GLN A 1 68 ? -8.365 5.833 -5.335 1.00 89.44 68 GLN A C 1
ATOM 524 O O . GLN A 1 68 ? -9.517 6.068 -4.975 1.00 89.44 68 GLN A O 1
ATOM 529 N N . MET A 1 69 ? -8.087 5.273 -6.516 1.00 90.06 69 MET A N 1
ATOM 530 C CA . MET A 1 69 ? -9.130 4.856 -7.459 1.00 90.06 69 MET A CA 1
ATOM 531 C C . MET A 1 69 ? -10.006 3.738 -6.882 1.00 90.06 69 MET A C 1
ATOM 533 O O . MET A 1 69 ? -11.227 3.807 -6.992 1.00 90.06 69 MET A O 1
ATOM 537 N N . LEU A 1 70 ? -9.397 2.742 -6.231 1.00 89.69 70 LEU A N 1
ATOM 538 C CA . LEU A 1 70 ? -10.106 1.628 -5.598 1.00 89.69 70 LEU A CA 1
ATOM 539 C C . LEU A 1 70 ? -11.021 2.095 -4.461 1.00 89.69 70 LEU A C 1
ATOM 541 O O . LEU A 1 70 ? -12.135 1.607 -4.329 1.00 89.69 70 LEU A O 1
ATOM 545 N N . ILE A 1 71 ? -10.560 3.025 -3.624 1.00 87.19 71 ILE A N 1
ATOM 546 C CA . ILE A 1 71 ? -11.385 3.586 -2.550 1.00 87.19 71 ILE A CA 1
ATOM 547 C C . ILE A 1 71 ? -12.477 4.497 -3.126 1.00 87.19 71 ILE A C 1
ATOM 549 O O . ILE A 1 71 ? -13.618 4.454 -2.669 1.00 87.19 71 ILE A O 1
ATOM 553 N N . GLY A 1 72 ? -12.155 5.282 -4.157 1.00 87.69 72 GLY A N 1
ATOM 554 C CA . GLY A 1 72 ? -13.108 6.154 -4.841 1.00 87.69 72 GLY A CA 1
ATOM 555 C C . GLY A 1 72 ? -14.255 5.403 -5.523 1.00 87.69 72 GLY A C 1
ATOM 556 O O . GLY A 1 72 ? -15.371 5.913 -5.534 1.00 87.69 72 GLY A O 1
ATOM 557 N N . SER A 1 73 ? -14.014 4.192 -6.038 1.00 89.69 73 SER A N 1
ATOM 558 C CA . SER A 1 73 ? -15.030 3.377 -6.722 1.00 89.69 73 SER A CA 1
ATOM 559 C C . SER A 1 73 ? -16.010 2.654 -5.794 1.00 89.69 73 SER A C 1
ATOM 561 O O . SER A 1 73 ? -16.941 2.020 -6.280 1.00 89.69 73 SER A O 1
ATOM 563 N N . ARG A 1 74 ? -15.817 2.719 -4.469 1.00 77.56 74 ARG A N 1
ATOM 564 C CA . ARG A 1 74 ? -16.733 2.115 -3.482 1.00 77.56 74 ARG A CA 1
ATOM 565 C C . ARG A 1 74 ? -17.919 3.021 -3.114 1.00 7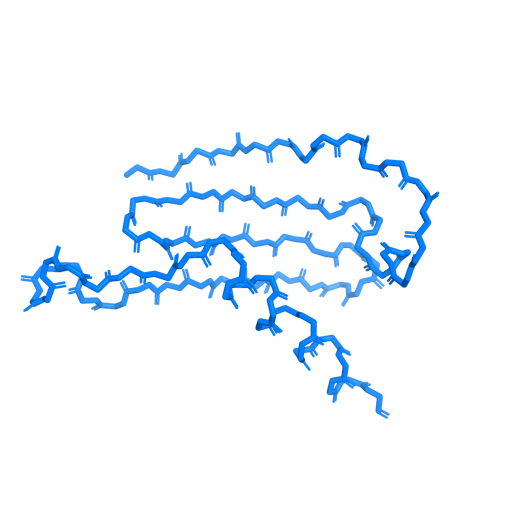7.56 74 ARG A C 1
ATOM 567 O O . ARG A 1 74 ? -18.715 2.623 -2.268 1.00 77.56 74 ARG A O 1
ATOM 574 N N . ARG A 1 75 ? -18.003 4.228 -3.686 1.00 58.53 75 ARG A N 1
ATOM 575 C CA . ARG A 1 75 ? -19.150 5.144 -3.558 1.00 58.53 75 ARG A CA 1
ATOM 576 C C . ARG A 1 75 ? -20.209 4.832 -4.602 1.00 58.53 75 ARG A C 1
ATOM 578 O O . ARG A 1 75 ? -21.397 4.954 -4.243 1.00 58.53 75 ARG A O 1
#

Solvent-accessible surface area (backbone atoms only — not comparable to full-atom values): 4632 Å² total; per-residue (Å²): 107,79,48,84,44,80,59,76,92,72,77,92,79,68,87,58,71,70,49,52,86,34,35,49,27,47,32,69,59,42,20,38,40,37,43,30,64,79,68,80,40,76,49,75,47,76,65,92,42,60,91,79,39,83,80,63,60,51,53,72,68,61,51,50,51,51,51,51,52,59,59,60,70,73,114